Protein AF-A0A358AV64-F1 (afdb_monomer_lite)

Structure (mmCIF, N/CA/C/O backbone):
data_AF-A0A358AV64-F1
#
_entry.id   AF-A0A358AV64-F1
#
loop_
_atom_site.group_PDB
_atom_site.id
_atom_site.type_symbol
_atom_site.label_atom_id
_atom_site.label_alt_id
_atom_site.label_comp_id
_atom_site.label_asym_id
_atom_site.label_entity_id
_atom_site.label_seq_id
_atom_site.pdbx_PDB_ins_code
_atom_site.Cartn_x
_atom_site.Cartn_y
_atom_site.Cartn_z
_atom_site.occupancy
_atom_site.B_iso_or_equiv
_atom_site.auth_seq_id
_atom_site.auth_comp_id
_atom_site.auth_asym_id
_atom_site.auth_atom_id
_atom_site.pdbx_PDB_model_num
ATOM 1 N N . MET A 1 1 ? -25.276 -16.752 7.092 1.00 50.03 1 MET A N 1
ATOM 2 C CA . MET A 1 1 ? -24.592 -15.446 7.225 1.00 50.03 1 MET A CA 1
ATOM 3 C C . MET A 1 1 ? -23.290 -15.541 6.449 1.00 50.03 1 MET A C 1
ATOM 5 O O . MET A 1 1 ? -22.621 -16.554 6.603 1.00 50.03 1 MET A O 1
ATOM 9 N N . ARG A 1 2 ? -22.967 -14.574 5.579 1.00 59.25 2 ARG A N 1
ATOM 10 C CA . ARG A 1 2 ? -21.635 -14.523 4.954 1.00 59.25 2 ARG A CA 1
ATOM 11 C C . ARG A 1 2 ? -20.620 -14.183 6.049 1.00 59.25 2 ARG A C 1
ATOM 13 O O . ARG A 1 2 ? -20.906 -13.347 6.904 1.00 59.25 2 ARG A O 1
ATOM 20 N N . ASN A 1 3 ? -19.522 -14.931 6.102 1.00 75.19 3 ASN A N 1
ATOM 21 C CA . ASN A 1 3 ? -18.462 -14.719 7.081 1.00 75.19 3 ASN A CA 1
ATOM 22 C C . ASN A 1 3 ? -17.615 -13.546 6.581 1.00 75.19 3 ASN A C 1
ATOM 24 O O . ASN A 1 3 ? -16.696 -13.740 5.793 1.00 75.19 3 ASN A O 1
ATOM 28 N N . ASP A 1 4 ? -17.996 -12.332 6.961 1.00 79.44 4 ASP A N 1
ATOM 29 C CA . ASP A 1 4 ? -17.342 -11.110 6.498 1.00 79.44 4 ASP A CA 1
ATOM 30 C C . ASP A 1 4 ? -16.161 -10.746 7.418 1.00 79.44 4 ASP A C 1
ATOM 32 O O . ASP A 1 4 ? -16.202 -10.960 8.635 1.00 79.44 4 ASP A O 1
ATOM 36 N N . LYS A 1 5 ? -15.104 -10.164 6.845 1.00 81.44 5 LYS A N 1
ATOM 37 C CA . LYS A 1 5 ? -13.944 -9.634 7.574 1.00 81.44 5 LYS A CA 1
ATOM 38 C C . LYS A 1 5 ? -13.803 -8.136 7.341 1.00 81.44 5 LYS A C 1
ATOM 40 O O . LYS A 1 5 ? -14.087 -7.630 6.257 1.00 81.44 5 LYS A O 1
ATOM 45 N N . TYR A 1 6 ? -13.352 -7.442 8.382 1.00 85.25 6 TYR A N 1
ATOM 46 C CA . TYR A 1 6 ? -12.993 -6.032 8.317 1.00 85.25 6 TYR A CA 1
ATOM 47 C C . TYR A 1 6 ? -11.487 -5.914 8.095 1.00 85.25 6 TYR A C 1
ATOM 49 O O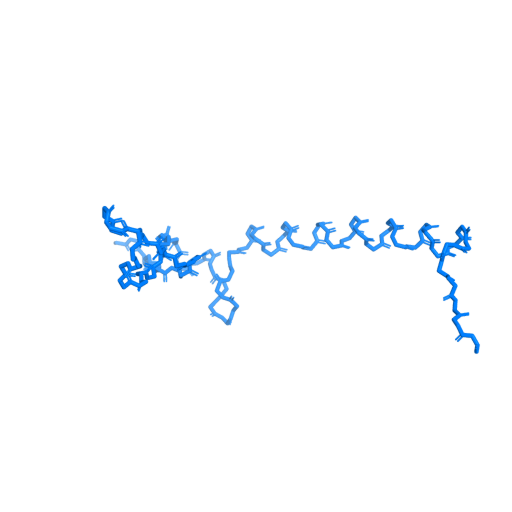 . TYR A 1 6 ? -10.705 -6.367 8.930 1.00 85.25 6 TYR A O 1
ATOM 57 N N . ILE A 1 7 ? -11.092 -5.321 6.972 1.00 81.62 7 ILE A N 1
ATOM 58 C CA . ILE A 1 7 ? -9.693 -5.093 6.597 1.00 81.62 7 ILE A CA 1
ATOM 59 C C . ILE A 1 7 ? -9.387 -3.619 6.809 1.00 81.62 7 ILE A C 1
ATOM 61 O O . ILE A 1 7 ? -10.119 -2.774 6.293 1.00 81.62 7 ILE A O 1
ATOM 65 N N . GLN A 1 8 ? -8.333 -3.301 7.560 1.00 85.38 8 GLN A N 1
ATOM 66 C CA . GLN A 1 8 ? -7.911 -1.915 7.733 1.00 85.38 8 GLN A CA 1
ATOM 67 C C . GLN A 1 8 ? -7.238 -1.418 6.449 1.00 85.38 8 GLN A C 1
ATOM 69 O O . GLN A 1 8 ? -6.202 -1.942 6.056 1.00 85.38 8 GLN A O 1
ATOM 74 N N . ILE A 1 9 ? -7.803 -0.384 5.827 1.00 82.00 9 ILE A N 1
ATOM 75 C CA . ILE A 1 9 ? -7.296 0.201 4.571 1.00 82.00 9 ILE A CA 1
ATOM 76 C C . ILE A 1 9 ? -6.596 1.544 4.769 1.00 82.00 9 ILE A C 1
ATOM 78 O O . ILE A 1 9 ? -6.030 2.103 3.835 1.00 82.00 9 ILE A O 1
ATOM 82 N N . GLY A 1 10 ? -6.648 2.098 5.978 1.00 82.38 10 GLY A N 1
ATOM 83 C CA . GLY A 1 10 ? -6.003 3.369 6.257 1.00 82.38 10 GLY A CA 1
ATOM 84 C C . GLY A 1 10 ? -6.345 3.925 7.624 1.00 82.38 10 GLY A C 1
ATOM 85 O O . GLY A 1 10 ? -6.854 3.230 8.506 1.00 82.38 10 GLY A O 1
ATOM 86 N N . ILE A 1 11 ? -6.050 5.208 7.778 1.00 87.69 11 ILE A N 1
ATOM 87 C CA . ILE A 1 11 ? -6.392 6.013 8.943 1.00 87.69 11 ILE A CA 1
ATOM 88 C C . ILE A 1 11 ? -6.992 7.327 8.448 1.00 87.69 11 ILE A C 1
ATOM 90 O O . ILE A 1 11 ? -6.498 7.928 7.497 1.00 87.69 11 ILE A O 1
ATOM 94 N N . THR A 1 12 ? -8.069 7.770 9.079 1.00 88.19 12 THR A N 1
ATOM 95 C CA . THR A 1 12 ? -8.609 9.115 8.884 1.00 88.19 12 THR A CA 1
ATOM 96 C C . THR A 1 12 ? -8.002 10.032 9.937 1.00 88.19 12 THR A C 1
ATOM 98 O O . THR A 1 12 ? -8.087 9.744 11.130 1.00 88.19 12 THR A O 1
ATOM 101 N N . ALA A 1 13 ? -7.408 11.137 9.492 1.00 86.56 13 ALA A N 1
ATOM 102 C CA . ALA A 1 13 ? -6.938 12.218 10.347 1.00 86.56 13 ALA A CA 1
ATOM 103 C C . ALA A 1 13 ? -7.760 13.470 10.029 1.00 86.56 13 ALA A C 1
ATOM 105 O O . ALA A 1 13 ? -7.523 14.150 9.030 1.00 86.56 13 ALA A O 1
ATOM 106 N N . LEU A 1 14 ? -8.763 13.741 10.862 1.00 88.12 14 LEU A N 1
ATOM 107 C CA . LEU A 1 14 ? -9.612 14.919 10.717 1.00 88.12 14 LEU A CA 1
ATOM 108 C C . LEU A 1 14 ? -8.978 16.115 11.426 1.00 88.12 14 LEU A C 1
ATOM 110 O O . LEU A 1 14 ? -8.199 15.955 12.368 1.00 88.12 14 LEU A O 1
ATOM 114 N N . ARG A 1 15 ? -9.318 17.320 10.971 1.00 92.75 15 ARG A N 1
ATOM 115 C CA . ARG A 1 15 ? -8.938 18.562 11.644 1.00 92.75 15 ARG A CA 1
ATOM 116 C C . ARG A 1 15 ? -10.125 19.148 12.392 1.00 92.75 15 ARG A C 1
ATOM 118 O O . ARG A 1 15 ? -11.263 19.030 11.945 1.00 92.75 15 ARG A O 1
ATOM 125 N N . ASN A 1 16 ? -9.827 19.788 13.510 1.00 93.38 16 ASN A N 1
ATOM 126 C CA . ASN A 1 16 ? -10.728 20.683 14.218 1.00 93.38 16 ASN A CA 1
ATOM 127 C C . ASN A 1 16 ? -10.851 22.026 13.493 1.00 93.38 16 ASN A C 1
ATOM 129 O O . ASN A 1 16 ? -10.033 22.356 12.632 1.00 93.38 16 ASN A O 1
ATOM 133 N N . GLU A 1 17 ? -11.846 22.824 1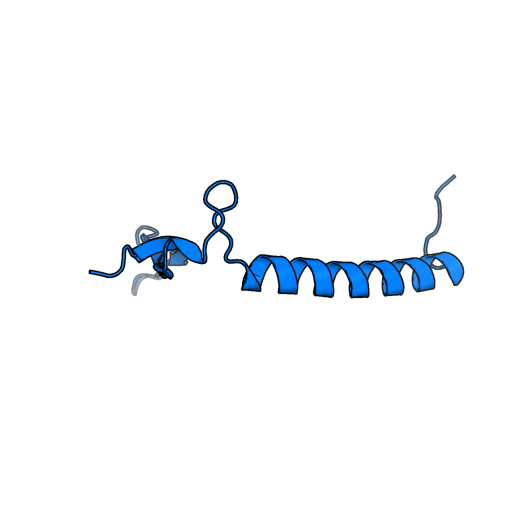3.881 1.00 95.19 17 GLU A N 1
ATOM 134 C CA . GLU A 1 17 ? -12.036 24.185 13.359 1.00 95.19 17 GLU A CA 1
ATOM 135 C C . GLU A 1 17 ? -10.843 25.104 13.666 1.00 95.19 17 GLU A C 1
ATOM 137 O O . GLU A 1 17 ? -10.512 25.977 12.869 1.00 95.19 17 GLU A O 1
ATOM 142 N N . ASP A 1 18 ? -10.143 24.862 14.778 1.00 95.00 18 ASP A N 1
ATOM 143 C CA . ASP A 1 18 ? -8.904 25.557 15.153 1.00 95.00 18 ASP A CA 1
ATOM 144 C C . ASP A 1 18 ? -7.655 25.055 14.392 1.00 95.00 18 ASP A C 1
ATOM 146 O O . ASP A 1 18 ? -6.546 25.544 14.606 1.00 95.00 18 ASP A O 1
ATOM 150 N N . GLY A 1 19 ? -7.819 24.066 13.505 1.00 91.75 19 GLY A N 1
ATOM 151 C CA . GLY A 1 19 ? -6.757 23.467 12.702 1.00 91.75 19 GLY A CA 1
ATOM 152 C C . GLY A 1 19 ? -5.962 22.354 13.391 1.00 91.75 19 GLY A C 1
ATOM 153 O O . GLY A 1 19 ? -5.148 21.707 12.719 1.00 91.75 19 GLY A O 1
ATOM 154 N N . SER A 1 20 ? -6.193 22.082 14.680 1.00 94.25 20 SER A N 1
ATOM 155 C CA . SER A 1 20 ? -5.579 20.953 15.393 1.00 94.25 20 SER A CA 1
ATOM 156 C C . SER A 1 20 ? -6.080 19.601 14.861 1.00 94.25 20 SER A C 1
ATOM 158 O O . SER A 1 20 ? -7.102 19.526 14.178 1.00 94.25 20 SER A O 1
ATOM 160 N N . PHE A 1 21 ? -5.344 18.518 15.121 1.00 93.62 21 PHE A N 1
ATOM 161 C CA . PHE A 1 21 ? -5.738 17.177 14.678 1.00 93.62 21 PHE A CA 1
ATOM 162 C C . PHE A 1 21 ? -6.679 16.506 15.682 1.00 93.62 21 PHE A C 1
ATOM 164 O O . PHE A 1 21 ? -6.404 16.474 16.881 1.00 93.62 21 PHE A O 1
ATOM 171 N N . GLN A 1 22 ? -7.755 15.911 15.172 1.00 91.00 22 GLN A N 1
ATOM 172 C CA . GLN A 1 22 ? -8.563 14.937 15.899 1.00 91.00 22 GLN A CA 1
ATOM 173 C C . GLN A 1 22 ? -7.799 13.609 16.041 1.00 91.00 22 GLN A C 1
ATOM 175 O O . GLN A 1 22 ? -6.902 13.330 15.236 1.00 91.00 22 GLN A O 1
ATOM 180 N N . PRO A 1 23 ? -8.153 12.756 17.021 1.00 92.19 23 PRO A N 1
ATOM 181 C CA . PRO A 1 23 ? -7.599 11.415 17.120 1.00 92.19 23 PRO A CA 1
ATOM 182 C C . PRO A 1 23 ? -7.775 10.645 15.810 1.00 92.19 23 PRO A C 1
ATOM 184 O O . PRO A 1 23 ? -8.872 10.587 15.251 1.00 92.19 23 PRO A O 1
ATOM 187 N N . SER A 1 24 ? -6.689 10.043 15.328 1.00 91.56 24 SER A N 1
ATOM 188 C CA . SER A 1 24 ? -6.726 9.223 14.122 1.00 91.56 24 SER A CA 1
ATOM 189 C C . SER A 1 24 ? -7.619 8.006 14.340 1.00 91.56 24 SER A C 1
ATOM 191 O O . SER A 1 24 ? -7.413 7.245 15.287 1.00 91.56 24 SER A O 1
ATOM 193 N N . VAL A 1 25 ? -8.579 7.791 13.442 1.00 89.69 25 VAL A N 1
ATOM 194 C CA . VAL A 1 25 ? -9.465 6.619 13.489 1.00 89.69 25 VAL A CA 1
ATOM 195 C C . VAL A 1 25 ? -9.096 5.671 12.344 1.00 89.69 25 VAL A C 1
ATOM 197 O O . VAL A 1 25 ? -8.961 6.125 11.206 1.00 89.69 25 VAL A O 1
ATOM 200 N N . PRO A 1 26 ? -8.903 4.366 12.591 1.00 89.62 26 PRO A N 1
ATOM 201 C CA . PRO A 1 26 ? -8.665 3.408 11.517 1.00 89.62 26 PRO A CA 1
ATOM 202 C C . PRO A 1 26 ? -9.881 3.276 10.590 1.00 89.62 26 PRO A C 1
ATOM 204 O O . PRO A 1 26 ? -11.021 3.213 11.050 1.00 89.62 26 PRO A O 1
ATOM 207 N N . LEU A 1 27 ? -9.634 3.209 9.282 1.00 86.69 27 LEU A N 1
ATOM 208 C CA . LEU A 1 27 ? -10.655 2.961 8.263 1.00 86.69 27 LEU A CA 1
ATOM 209 C C . LEU A 1 27 ? -10.657 1.486 7.888 1.00 86.69 27 LEU A C 1
ATOM 211 O O . LEU A 1 27 ? -9.598 0.931 7.594 1.00 86.69 27 LEU A O 1
ATOM 215 N N . TYR A 1 28 ? -11.843 0.883 7.839 1.00 87.12 28 TYR A N 1
ATOM 216 C CA . TYR A 1 28 ? -12.013 -0.515 7.461 1.00 87.12 28 TYR A CA 1
ATOM 217 C C . TYR A 1 28 ? -12.951 -0.663 6.269 1.00 87.12 28 TYR A C 1
ATOM 219 O O . TYR A 1 28 ? -13.971 0.021 6.188 1.00 87.12 28 TYR A O 1
ATOM 227 N N . ILE A 1 29 ? -12.647 -1.618 5.393 1.00 84.00 29 ILE A N 1
ATOM 228 C CA . ILE A 1 29 ? -13.601 -2.140 4.410 1.00 84.00 29 ILE A CA 1
ATOM 229 C C . ILE A 1 29 ? -14.092 -3.508 4.849 1.00 84.00 29 ILE A C 1
ATOM 231 O O . ILE A 1 29 ? -13.393 -4.240 5.551 1.00 84.00 29 ILE A O 1
ATOM 235 N N . ARG A 1 30 ? -15.301 -3.858 4.419 1.00 87.00 30 ARG A N 1
ATOM 236 C CA . ARG A 1 30 ? -15.867 -5.187 4.621 1.00 87.00 30 ARG A CA 1
ATOM 237 C C . ARG A 1 30 ? -15.668 -6.013 3.357 1.00 87.00 30 ARG A C 1
ATOM 239 O O . ARG A 1 30 ? -16.146 -5.603 2.303 1.00 87.00 30 ARG A O 1
ATOM 246 N N . ALA A 1 31 ? -15.032 -7.170 3.488 1.00 82.25 31 ALA A N 1
ATOM 247 C CA . ALA A 1 31 ? -14.828 -8.120 2.399 1.00 82.25 31 ALA A CA 1
ATOM 248 C C . ALA A 1 31 ? -15.251 -9.541 2.819 1.00 82.25 31 ALA A C 1
ATOM 250 O O . ALA A 1 31 ? -15.183 -9.863 4.014 1.00 82.25 31 ALA A O 1
ATOM 251 N N . PRO A 1 32 ? -15.684 -10.397 1.876 1.00 83.56 32 PRO A N 1
ATOM 252 C CA . PRO A 1 32 ? -15.885 -11.820 2.137 1.00 83.56 32 PRO A CA 1
ATOM 253 C C . PRO A 1 32 ? -14.578 -12.468 2.617 1.00 83.56 32 PRO A C 1
ATOM 255 O O . PRO A 1 32 ? -13.523 -12.240 2.030 1.00 83.56 32 PRO A O 1
ATOM 258 N N . ALA A 1 33 ? -14.612 -13.252 3.702 1.00 76.69 33 ALA A N 1
ATOM 259 C CA . ALA A 1 33 ? -13.394 -13.835 4.282 1.00 76.69 33 ALA A CA 1
ATOM 260 C C . ALA A 1 33 ? -12.640 -14.779 3.329 1.00 76.69 33 ALA A C 1
ATOM 262 O O . ALA A 1 33 ? -11.444 -14.985 3.504 1.00 76.69 33 ALA A O 1
ATOM 263 N N . ASP A 1 34 ? -13.341 -15.369 2.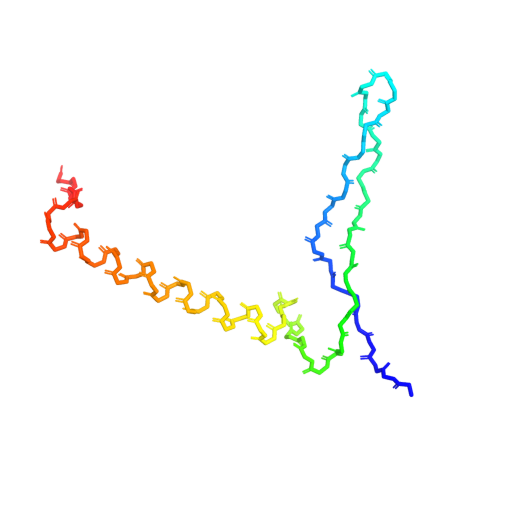365 1.00 82.12 34 ASP A N 1
ATOM 264 C CA . ASP A 1 34 ? -12.811 -16.258 1.333 1.00 82.12 34 ASP A CA 1
ATOM 265 C C . ASP A 1 34 ? -12.094 -15.519 0.195 1.00 82.12 34 ASP A C 1
ATOM 267 O O . ASP A 1 34 ? -11.361 -16.146 -0.561 1.00 82.12 34 ASP A O 1
ATOM 271 N N . GLU A 1 35 ? -12.250 -14.198 0.098 1.00 82.31 35 GLU A N 1
ATOM 272 C CA . GLU A 1 35 ? -11.585 -13.376 -0.918 1.00 82.31 35 GLU A CA 1
ATOM 273 C C . GLU A 1 35 ? -10.312 -12.689 -0.401 1.00 82.31 35 GLU A C 1
ATOM 275 O O . GLU A 1 35 ? -9.633 -12.005 -1.171 1.00 82.31 35 GLU A O 1
ATOM 280 N N . VAL A 1 36 ? -9.985 -12.863 0.885 1.00 80.25 36 VAL A N 1
ATOM 281 C CA . VAL A 1 36 ? -8.892 -12.179 1.588 1.00 80.25 36 VAL A CA 1
ATOM 282 C C . VAL A 1 36 ? -7.812 -13.173 1.991 1.00 80.25 36 VAL A C 1
ATOM 284 O O . VAL A 1 36 ? -8.048 -14.116 2.746 1.00 80.25 36 VAL A O 1
ATOM 287 N N . ASP A 1 37 ? -6.583 -12.912 1.564 1.00 81.06 37 ASP A N 1
ATOM 288 C CA . ASP A 1 37 ? -5.409 -13.578 2.104 1.00 81.06 37 ASP A CA 1
ATOM 289 C C . ASP A 1 37 ? -5.138 -13.062 3.523 1.00 81.06 37 ASP A C 1
ATOM 291 O O . ASP A 1 37 ? -4.736 -11.916 3.718 1.00 81.06 37 ASP A O 1
ATOM 295 N N . LEU A 1 38 ? -5.394 -13.902 4.526 1.00 71.50 38 LEU A N 1
ATOM 296 C CA . LEU A 1 38 ? -5.284 -13.520 5.936 1.00 71.50 38 LEU A CA 1
ATOM 297 C C . LEU A 1 38 ? -3.857 -13.123 6.365 1.00 71.50 38 LEU A C 1
ATOM 299 O O . LEU A 1 38 ? -3.739 -12.141 7.097 1.00 71.50 38 LEU A O 1
ATOM 303 N N . PRO A 1 39 ? -2.783 -13.823 5.943 1.00 78.44 39 PRO A N 1
ATOM 304 C CA . PRO A 1 39 ? -1.415 -13.379 6.202 1.00 78.44 39 PRO A CA 1
ATOM 305 C C . PRO A 1 39 ? -1.094 -11.966 5.709 1.00 78.44 39 PRO A C 1
ATOM 307 O O . PRO A 1 39 ? -0.386 -11.236 6.402 1.00 78.44 39 PRO A O 1
ATOM 310 N N . THR A 1 40 ? -1.574 -11.581 4.522 1.00 76.19 40 THR A N 1
ATOM 311 C CA . THR A 1 40 ? -1.208 -10.287 3.919 1.00 76.19 40 THR A CA 1
ATOM 312 C C . THR A 1 40 ? -2.273 -9.205 4.075 1.00 76.19 40 THR A C 1
ATOM 314 O O . THR A 1 40 ? -1.982 -8.040 3.831 1.00 76.19 40 THR A O 1
ATOM 317 N N . GLY A 1 41 ? -3.503 -9.569 4.440 1.00 76.75 41 GLY A N 1
ATOM 318 C CA . GLY A 1 41 ? -4.658 -8.669 4.481 1.00 76.75 41 GLY A CA 1
ATOM 319 C C . GLY A 1 41 ? -5.134 -8.196 3.104 1.00 76.75 41 GLY A C 1
ATOM 320 O O . GLY A 1 41 ? -6.005 -7.337 3.038 1.00 76.75 41 GLY A O 1
ATOM 321 N N . PHE A 1 42 ? -4.582 -8.749 2.020 1.00 81.31 42 PHE A N 1
ATOM 322 C CA . PHE A 1 42 ? -4.932 -8.363 0.654 1.00 81.31 42 PHE A CA 1
ATOM 323 C C . PHE A 1 42 ? -5.998 -9.284 0.099 1.00 81.31 42 PHE A C 1
ATOM 325 O O . PHE A 1 42 ? -5.950 -10.501 0.280 1.00 81.31 42 PHE A O 1
ATOM 332 N N . THR A 1 43 ? -6.906 -8.710 -0.666 1.00 84.69 43 THR A N 1
ATOM 333 C CA . THR A 1 43 ? -7.792 -9.466 -1.534 1.00 84.69 43 THR A CA 1
ATOM 334 C C . THR A 1 43 ? -7.017 -10.124 -2.678 1.00 84.69 43 THR A C 1
ATOM 336 O O . THR A 1 43 ? -5.929 -9.684 -3.069 1.00 84.69 43 THR A O 1
ATOM 339 N N . HIS A 1 44 ? -7.5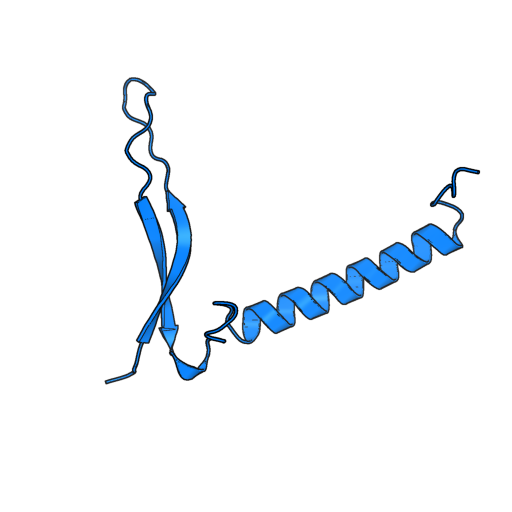93 -11.166 -3.278 1.00 82.12 44 HIS A N 1
ATOM 340 C CA . HIS A 1 44 ? -7.045 -11.746 -4.509 1.00 82.12 44 HIS A CA 1
ATOM 341 C C . HIS A 1 44 ? -6.917 -10.710 -5.640 1.00 82.12 44 HIS A C 1
ATOM 343 O O . HIS A 1 44 ? -5.930 -10.721 -6.374 1.00 82.12 44 HIS A O 1
ATOM 349 N N . GLY A 1 45 ? -7.871 -9.778 -5.741 1.00 83.19 45 GLY A N 1
ATOM 350 C CA . GLY A 1 45 ? -7.832 -8.688 -6.719 1.00 83.19 45 GLY A CA 1
ATOM 351 C C . GLY A 1 45 ? -6.650 -7.739 -6.513 1.00 83.19 45 GLY A C 1
ATOM 352 O O . GLY A 1 45 ? -5.932 -7.441 -7.466 1.00 83.19 45 GLY A O 1
ATOM 353 N N . GLU A 1 46 ? -6.391 -7.318 -5.271 1.00 83.75 46 GLU A N 1
ATOM 354 C CA . GLU A 1 46 ? -5.241 -6.462 -4.941 1.00 83.75 46 GLU A CA 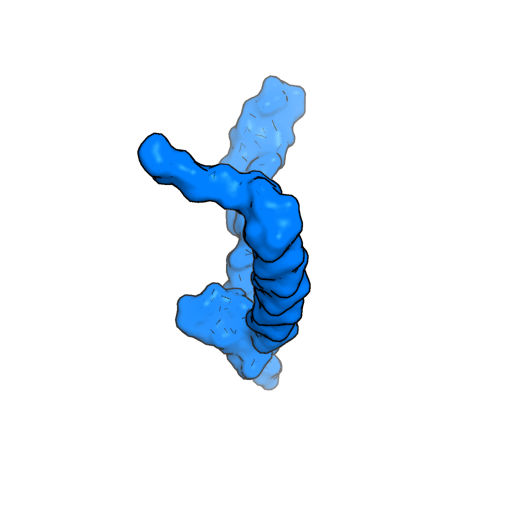1
ATOM 355 C C . GLU A 1 46 ? -3.911 -7.151 -5.257 1.00 83.75 46 GLU A C 1
ATOM 357 O O . GLU A 1 46 ? -3.015 -6.526 -5.826 1.00 83.75 46 GLU A O 1
ATOM 362 N N . LYS A 1 47 ? -3.789 -8.452 -4.966 1.00 85.69 47 LYS A N 1
ATOM 363 C CA . LYS A 1 47 ? -2.592 -9.226 -5.331 1.00 85.69 47 LYS A CA 1
ATOM 364 C C . LYS A 1 47 ? -2.362 -9.258 -6.839 1.00 85.69 47 LYS A C 1
ATOM 366 O O . LYS A 1 47 ? -1.231 -9.050 -7.278 1.00 85.69 47 LYS A O 1
ATOM 371 N N . ASN A 1 48 ? -3.416 -9.483 -7.621 1.00 89.12 48 ASN A N 1
ATOM 372 C CA . ASN A 1 48 ? -3.320 -9.503 -9.080 1.00 89.12 48 ASN A CA 1
ATOM 373 C C . ASN A 1 48 ? -2.897 -8.134 -9.621 1.00 89.12 48 ASN A C 1
ATOM 375 O O . ASN A 1 48 ? -1.918 -8.049 -10.357 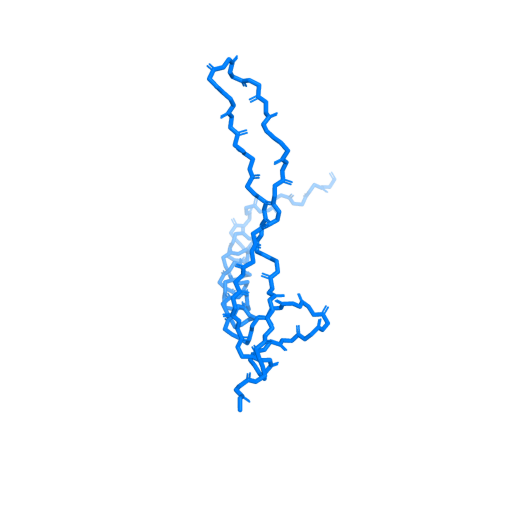1.00 89.12 48 ASN A O 1
ATOM 379 N N . MET A 1 49 ? -3.549 -7.059 -9.170 1.00 90.94 49 MET A N 1
ATOM 380 C CA . MET A 1 49 ? -3.211 -5.690 -9.566 1.00 90.94 49 MET A CA 1
ATOM 381 C C . MET A 1 49 ? -1.755 -5.333 -9.228 1.00 90.94 49 MET A C 1
ATOM 383 O O . MET A 1 49 ? -1.053 -4.745 -10.054 1.00 90.94 49 MET A O 1
ATOM 387 N N . LEU A 1 50 ? -1.279 -5.692 -8.029 1.00 90.00 50 LEU A N 1
ATOM 388 C CA . LEU A 1 50 ? 0.110 -5.461 -7.622 1.00 90.00 50 LEU A CA 1
ATOM 389 C C . LEU A 1 50 ? 1.088 -6.240 -8.504 1.00 90.00 50 LEU A C 1
ATOM 391 O O . LEU A 1 50 ? 2.112 -5.686 -8.906 1.00 90.00 50 LEU A O 1
ATOM 395 N N . SER A 1 51 ? 0.774 -7.495 -8.829 1.00 90.19 51 SER A N 1
ATOM 396 C CA . SER A 1 51 ? 1.602 -8.326 -9.705 1.00 90.19 51 SER A CA 1
ATOM 397 C C . SER A 1 51 ? 1.671 -7.760 -11.125 1.00 90.19 51 SER A C 1
ATOM 399 O O . SER A 1 51 ? 2.761 -7.638 -11.680 1.00 90.19 51 SER A O 1
ATOM 401 N N . GLU A 1 52 ? 0.532 -7.372 -11.702 1.00 93.50 52 GLU A N 1
ATOM 402 C CA . GLU A 1 52 ? 0.452 -6.773 -13.041 1.00 93.50 52 GLU A CA 1
ATOM 403 C C . GLU A 1 52 ? 1.216 -5.448 -13.110 1.00 93.50 52 GLU A C 1
ATOM 405 O O . GLU A 1 52 ? 2.067 -5.262 -13.983 1.00 93.50 52 GLU A O 1
ATOM 410 N N . SER A 1 53 ? 0.982 -4.559 -12.139 1.00 93.38 53 SER A N 1
ATOM 411 C CA . SER A 1 53 ? 1.685 -3.275 -12.045 1.00 93.38 53 SER A CA 1
ATOM 412 C C . SER A 1 53 ? 3.194 -3.488 -11.934 1.00 93.38 53 SER A C 1
ATOM 414 O O . SER A 1 53 ? 3.969 -2.857 -12.650 1.00 93.38 53 SER A O 1
ATOM 416 N N . SER A 1 54 ? 3.618 -4.417 -11.072 1.00 92.81 54 SER A N 1
ATOM 417 C CA . SER A 1 54 ? 5.035 -4.744 -10.884 1.00 92.81 54 SER A CA 1
ATOM 418 C C . SER A 1 54 ? 5.673 -5.310 -12.153 1.00 92.81 54 SER A C 1
ATOM 420 O O . SER A 1 54 ? 6.820 -4.979 -12.446 1.00 92.81 54 SER A O 1
ATOM 422 N N . GLY A 1 55 ? 4.938 -6.113 -12.930 1.00 93.94 55 GLY A N 1
ATOM 423 C CA . GLY A 1 55 ? 5.382 -6.610 -14.234 1.00 93.94 55 GLY A CA 1
ATOM 424 C C . GLY A 1 55 ? 5.649 -5.478 -15.228 1.00 93.94 55 GLY A C 1
ATOM 425 O O . GLY A 1 55 ? 6.735 -5.406 -15.799 1.00 93.94 55 GLY A O 1
ATOM 426 N N . ILE A 1 56 ? 4.708 -4.536 -15.357 1.00 94.19 56 ILE A N 1
ATOM 427 C CA . ILE A 1 56 ? 4.867 -3.356 -16.223 1.00 94.19 56 ILE A CA 1
ATOM 428 C C . ILE A 1 56 ? 6.088 -2.532 -15.798 1.00 94.19 56 ILE A C 1
ATOM 430 O O . ILE A 1 56 ? 6.919 -2.171 -16.632 1.00 94.19 56 ILE A O 1
ATOM 434 N N . PHE A 1 57 ? 6.228 -2.249 -14.498 1.00 93.69 57 PHE A N 1
ATOM 435 C CA . PHE A 1 57 ? 7.376 -1.497 -13.992 1.00 93.69 57 PHE A CA 1
ATOM 436 C C . PHE A 1 57 ? 8.698 -2.226 -14.227 1.00 93.69 57 PHE A C 1
ATOM 438 O O . PHE A 1 57 ? 9.683 -1.573 -14.561 1.00 93.69 57 PHE A O 1
ATOM 445 N N . LEU A 1 58 ? 8.734 -3.554 -14.090 1.00 93.44 58 LEU A N 1
ATOM 446 C CA . LEU A 1 58 ? 9.927 -4.347 -14.376 1.00 93.44 58 LEU A CA 1
ATOM 447 C C . LEU A 1 58 ? 10.346 -4.225 -15.845 1.00 93.44 58 LEU A C 1
ATOM 449 O O . LEU A 1 58 ? 11.531 -4.047 -16.123 1.00 93.44 58 LEU A O 1
ATOM 453 N N . ASP A 1 59 ? 9.398 -4.285 -16.776 1.00 93.62 59 ASP A N 1
ATOM 454 C CA . ASP A 1 59 ? 9.702 -4.176 -18.204 1.00 93.62 59 ASP A CA 1
ATOM 455 C C . ASP A 1 59 ? 10.161 -2.765 -18.585 1.00 93.62 59 ASP A C 1
ATOM 457 O O . ASP A 1 59 ? 11.167 -2.611 -19.281 1.00 93.62 59 ASP A O 1
ATOM 461 N N . LEU A 1 60 ? 9.510 -1.725 -18.055 1.00 92.38 60 LEU A N 1
ATOM 462 C CA . LEU A 1 60 ? 9.976 -0.342 -18.208 1.00 92.38 60 LEU A CA 1
ATOM 463 C C . LEU A 1 60 ? 11.375 -0.149 -17.612 1.00 92.38 60 LEU A C 1
ATOM 465 O O . LEU A 1 60 ? 12.222 0.539 -18.185 1.00 92.38 60 LEU A O 1
ATOM 469 N N . TYR A 1 61 ? 11.638 -0.780 -16.470 1.00 90.81 61 TYR A N 1
ATOM 470 C CA . TYR A 1 61 ? 12.935 -0.717 -15.818 1.00 90.81 61 TYR A CA 1
ATOM 471 C C . TYR A 1 61 ? 14.035 -1.384 -16.648 1.00 90.81 61 TYR A C 1
ATOM 473 O O . TYR A 1 61 ? 15.123 -0.824 -16.786 1.00 90.81 61 TYR A O 1
ATOM 481 N N . ARG A 1 62 ? 13.751 -2.550 -17.243 1.00 91.38 62 ARG A N 1
ATOM 482 C CA . ARG A 1 62 ? 14.662 -3.221 -18.182 1.00 91.38 62 ARG A CA 1
ATOM 483 C C . ARG A 1 62 ? 15.002 -2.316 -19.360 1.00 91.38 62 ARG A C 1
ATOM 485 O O . ARG A 1 62 ? 16.182 -2.096 -19.609 1.00 91.38 62 ARG A O 1
ATOM 492 N N . GLN A 1 63 ? 13.994 -1.711 -19.992 1.00 90.69 63 GLN A N 1
ATOM 493 C CA . GLN A 1 63 ? 14.199 -0.771 -21.101 1.00 90.69 63 GLN A CA 1
ATOM 494 C C . GLN A 1 63 ? 15.092 0.410 -20.698 1.00 90.69 63 GLN A C 1
ATOM 496 O O . GLN A 1 63 ? 16.007 0.778 -21.429 1.00 90.69 63 GLN A O 1
ATOM 501 N N . TYR A 1 64 ? 14.868 0.988 -19.514 1.00 88.69 64 TYR A N 1
ATOM 502 C CA . TYR A 1 64 ? 15.701 2.072 -18.988 1.00 88.69 64 TYR A CA 1
ATOM 503 C C . TYR A 1 64 ? 17.168 1.655 -18.795 1.00 88.69 64 TYR A C 1
ATOM 505 O O . TYR A 1 64 ? 18.077 2.422 -19.122 1.00 88.69 64 TYR A O 1
ATOM 513 N N . VAL A 1 65 ? 17.413 0.452 -18.267 1.00 91.06 65 VAL A N 1
ATOM 514 C CA . VAL A 1 65 ? 18.770 -0.085 -18.083 1.00 91.06 65 VAL A CA 1
ATOM 515 C C . VAL A 1 65 ? 19.440 -0.353 -19.434 1.00 91.06 65 VAL A C 1
ATOM 517 O O . VAL A 1 65 ? 20.570 0.083 -19.636 1.00 91.06 65 VAL A O 1
ATOM 520 N N . GLU A 1 66 ? 18.746 -1.010 -20.365 1.00 90.81 66 GLU A N 1
ATOM 521 C CA . GLU A 1 66 ? 19.249 -1.328 -21.712 1.00 90.81 66 GLU A CA 1
ATOM 522 C C . GLU A 1 66 ? 19.570 -0.073 -22.532 1.00 90.81 66 GLU A C 1
ATOM 524 O O . GLU A 1 66 ? 20.563 -0.039 -23.255 1.00 90.81 66 GLU A O 1
ATOM 529 N N . ALA A 1 67 ? 18.789 0.997 -22.362 1.00 88.81 67 ALA A N 1
ATOM 530 C CA . ALA A 1 67 ? 19.047 2.301 -22.969 1.00 88.81 67 ALA A CA 1
ATOM 531 C C . ALA A 1 67 ? 20.220 3.072 -22.319 1.00 88.81 67 ALA A C 1
ATOM 533 O O . ALA A 1 67 ? 20.450 4.237 -22.646 1.00 88.81 67 ALA A O 1
ATOM 534 N N . GLY A 1 68 ? 20.948 2.462 -21.375 1.00 85.00 68 GLY A N 1
ATOM 535 C CA . GLY A 1 68 ? 22.074 3.085 -20.672 1.00 85.00 68 GLY A CA 1
ATOM 536 C C . GLY A 1 68 ? 21.656 4.149 -19.654 1.00 85.00 68 GLY A C 1
ATOM 537 O O . GLY A 1 68 ? 22.488 4.931 -19.193 1.00 85.00 68 GLY A O 1
ATOM 538 N N . GLY A 1 69 ? 20.371 4.203 -19.293 1.00 79.25 69 GLY A N 1
ATOM 539 C CA . GLY A 1 69 ? 19.843 5.178 -18.347 1.00 79.25 69 GLY A CA 1
ATOM 540 C C . GLY A 1 69 ? 20.364 4.954 -16.928 1.00 79.25 69 GLY A C 1
ATOM 541 O O . GLY A 1 69 ? 20.661 5.922 -16.221 1.00 79.25 69 GLY A O 1
ATOM 542 N N . ARG A 1 70 ? 20.530 3.689 -16.513 1.00 75.25 70 ARG A N 1
ATOM 543 C CA . ARG A 1 70 ? 21.120 3.357 -15.212 1.00 75.25 70 ARG A CA 1
ATOM 544 C C . ARG A 1 70 ? 22.635 3.517 -15.286 1.00 75.25 70 ARG A C 1
ATOM 546 O O . ARG A 1 70 ? 23.337 2.621 -15.739 1.00 75.25 70 ARG A O 1
ATOM 553 N N . LYS A 1 71 ? 23.147 4.624 -14.751 1.00 68.62 71 LYS A N 1
ATOM 554 C CA . LYS A 1 71 ? 24.573 4.739 -14.433 1.00 68.62 71 LYS A CA 1
ATOM 555 C C . LYS A 1 71 ? 24.874 3.809 -13.258 1.00 68.62 71 LYS A C 1
ATOM 557 O O . LYS A 1 71 ? 24.496 4.099 -12.125 1.00 68.62 71 LYS A O 1
ATOM 562 N N . THR A 1 72 ? 25.492 2.663 -13.521 1.00 62.06 72 THR A N 1
ATOM 563 C CA . THR A 1 72 ? 26.245 1.944 -12.491 1.00 62.06 72 THR A CA 1
ATOM 564 C C . THR A 1 72 ? 27.390 2.862 -12.086 1.00 62.06 72 THR A C 1
ATOM 566 O O . THR A 1 72 ? 28.245 3.173 -12.908 1.00 62.06 72 THR A O 1
ATOM 569 N N . GLY A 1 73 ? 27.323 3.418 -10.877 1.00 59.31 73 GLY A N 1
ATOM 570 C CA . GLY A 1 73 ? 28.464 4.124 -10.309 1.00 59.31 73 GLY A CA 1
ATOM 571 C C . GLY A 1 73 ? 29.549 3.099 -10.010 1.00 59.31 73 GLY A C 1
ATOM 572 O O . GLY A 1 73 ? 29.311 2.229 -9.172 1.00 59.31 73 GLY A O 1
ATOM 573 N N . ASP A 1 74 ? 30.659 3.190 -10.738 1.00 49.03 74 ASP A N 1
ATOM 574 C CA . ASP A 1 74 ? 31.957 2.638 -10.335 1.00 49.03 74 ASP A CA 1
ATOM 575 C C . ASP A 1 74 ? 32.584 3.514 -9.237 1.00 49.03 74 ASP A C 1
ATOM 577 O O . ASP A 1 74 ? 32.377 4.755 -9.279 1.00 49.03 74 ASP A O 1
#

Radius of gyration: 20.21 Å; chains: 1; bounding box: 56×42×40 Å

Foldseek 3Di:
DQPKDWFFPAWDWDADPVRHTDPIDTDTDIDRPVQADPVVRDGPVRVVVVVVVVVVVVVVVVVCVVVVVDPPDD

pLDDT: mean 84.48, std 9.83, range [49.03, 95.19]

Secondary structure (DSSP, 8-state):
---EEEEEEEEE-PBPTTSPBPPPEEEEEEEEGGGEETTTTEEHHHHHHHHHHHHHHHHHHHHHHHTT-S----

Sequence (74 aa):
MRNDKYIQIGITALRNEDGSFQPSVPLYIRAPADEVDLPTGFTHGEKNMLSESSGIFLDLYRQYVEAGGRKTGD